Protein AF-A0A414Z813-F1 (afdb_monomer_lite)

Secondary structure (DSSP, 8-state):
-HHHHHHHHHHHHHHHHHHHHHHHHHHHHHHH-GGGHHHHHHHHHHHHHHHHHHHHHHHHHHHHHHHHHB-TTS-B-HHHHHHHHHHHHHHS--EEE--SS-EEEEETTEEEEEPP-SHHHHHHHTT--EEEEEHHHHHHHHHHHT-

pLDDT: mean 75.74, std 7.29, range [51.78, 87.0]

Radius of gyration: 17.07 Å; chains: 1; bounding box: 42×32×47 Å

Sequence (147 aa):
MEAKEKLLDLKNKTIDSLEVWIDGRIDDFVAQNPNLKIASVYMKRGAKNYLTRERGKIENVIDNAALFICDEQGNIDADMLFKDMMTMFREMDETPFGKGLVQGTVGKGIIRLKLPDNPIFNLMFGNTGAIKITEADFLELKELFNT

Foldseek 3Di:
DPLVVVLVVLLVLLLVLQLVLQLVVLVVLCVVPVLQPVVSVVSSVVSNVVSVVCSVVSSVVSVVVQVVAQDPVNDGPVVVVLVVVQVCQLQADWDWDDDPQWIWTGHNQKIKIAGHPDPVSCSNPNVPGIDIDGVVSSVVSVVSSVD

Structure (mmCIF, N/CA/C/O backbone):
data_AF-A0A414Z813-F1
#
_entry.id   AF-A0A414Z813-F1
#
loop_
_atom_site.group_PDB
_atom_site.id
_atom_site.type_symbol
_atom_site.label_atom_id
_atom_site.label_alt_id
_atom_site.label_comp_id
_atom_site.label_asym_id
_atom_site.label_entity_id
_atom_site.label_seq_id
_atom_site.pdbx_PDB_ins_code
_atom_site.Cartn_x
_atom_site.Cartn_y
_atom_site.Cartn_z
_atom_site.occupancy
_atom_site.B_iso_or_equiv
_atom_site.auth_seq_id
_atom_site.auth_comp_id
_atom_site.auth_asym_id
_atom_site.auth_atom_id
_atom_site.pdbx_PDB_model_num
ATOM 1 N N . MET A 1 1 ? 25.008 6.585 -17.180 1.00 51.78 1 MET A N 1
ATOM 2 C CA . MET A 1 1 ? 24.751 6.588 -15.721 1.00 51.78 1 MET A CA 1
ATOM 3 C C . MET A 1 1 ? 23.277 6.839 -15.377 1.00 51.78 1 MET A C 1
ATOM 5 O O . MET A 1 1 ? 22.917 6.610 -14.237 1.00 51.78 1 MET A O 1
ATOM 9 N N . GLU A 1 2 ? 22.401 7.177 -16.333 1.00 67.00 2 GLU A N 1
ATOM 10 C CA . GLU A 1 2 ? 21.032 7.653 -16.045 1.00 67.00 2 GLU A CA 1
ATOM 11 C C . GLU A 1 2 ? 19.996 6.579 -15.662 1.00 67.00 2 GLU A C 1
ATOM 13 O O . GLU A 1 2 ? 19.177 6.820 -14.783 1.00 67.00 2 GLU A O 1
ATOM 18 N N . ALA A 1 3 ? 20.010 5.385 -16.266 1.00 67.50 3 ALA A N 1
ATOM 19 C CA . ALA A 1 3 ? 18.935 4.400 -16.058 1.00 67.50 3 ALA A CA 1
ATOM 20 C C . ALA A 1 3 ? 18.864 3.859 -14.615 1.00 67.50 3 ALA A C 1
ATOM 22 O O . ALA A 1 3 ? 17.787 3.667 -14.058 1.00 67.50 3 ALA A O 1
ATOM 23 N N . LYS A 1 4 ? 20.026 3.649 -13.980 1.00 74.69 4 LYS A N 1
ATOM 24 C CA . LYS A 1 4 ? 20.108 3.144 -12.601 1.00 74.69 4 LYS A CA 1
ATOM 25 C C . LYS A 1 4 ? 19.600 4.168 -11.582 1.00 74.69 4 LYS A C 1
ATOM 27 O O . LYS A 1 4 ? 18.975 3.780 -10.600 1.00 74.69 4 LYS A O 1
ATOM 32 N N . GLU A 1 5 ? 19.860 5.453 -11.814 1.00 80.81 5 GLU A N 1
ATOM 33 C CA . GLU A 1 5 ? 19.359 6.541 -10.965 1.00 80.81 5 GLU A CA 1
ATOM 34 C C . GLU A 1 5 ? 17.853 6.744 -11.150 1.00 80.81 5 GLU A C 1
ATOM 36 O O . GLU A 1 5 ? 17.136 6.821 -10.157 1.00 80.81 5 GLU A O 1
ATOM 41 N N . LYS A 1 6 ? 17.352 6.716 -12.394 1.00 76.69 6 LYS A N 1
ATOM 42 C CA . LYS A 1 6 ? 15.907 6.768 -12.688 1.00 76.69 6 LYS A CA 1
ATOM 43 C C . LYS A 1 6 ? 15.138 5.616 -12.031 1.00 76.69 6 LYS A C 1
ATOM 45 O O . LYS A 1 6 ? 14.077 5.826 -11.453 1.00 76.69 6 LYS A O 1
ATOM 50 N N . LEU A 1 7 ? 15.692 4.404 -12.069 1.00 79.38 7 LEU A N 1
ATOM 51 C CA . LEU A 1 7 ? 15.090 3.236 -11.425 1.00 79.38 7 LEU A CA 1
ATOM 52 C C . LEU A 1 7 ? 15.101 3.346 -9.892 1.00 79.38 7 LEU A C 1
ATOM 54 O O . LEU A 1 7 ? 14.150 2.931 -9.234 1.00 79.38 7 LEU A O 1
ATOM 58 N N . LEU A 1 8 ? 16.159 3.923 -9.316 1.00 85.00 8 LEU A N 1
ATOM 59 C CA . LEU A 1 8 ? 16.222 4.203 -7.882 1.00 85.00 8 LEU A CA 1
ATOM 60 C C . LEU A 1 8 ? 15.180 5.254 -7.465 1.00 85.00 8 LEU A C 1
ATOM 62 O O . LEU A 1 8 ? 14.529 5.076 -6.437 1.00 85.00 8 LEU A O 1
ATOM 66 N N . ASP A 1 9 ? 14.991 6.304 -8.268 1.00 83.75 9 ASP A N 1
ATOM 67 C CA . ASP A 1 9 ? 13.957 7.322 -8.042 1.00 83.75 9 ASP A CA 1
ATOM 68 C C . ASP A 1 9 ? 12.551 6.707 -8.083 1.00 83.75 9 ASP A C 1
ATOM 70 O O . ASP A 1 9 ? 11.763 6.908 -7.161 1.00 83.75 9 ASP A O 1
ATOM 74 N N . LEU A 1 10 ? 12.272 5.857 -9.080 1.00 79.94 10 LEU A N 1
ATOM 75 C CA . LEU A 1 10 ? 11.004 5.130 -9.181 1.00 79.94 10 LEU A CA 1
ATOM 76 C C . LEU A 1 10 ? 10.742 4.262 -7.944 1.00 79.94 10 LEU A C 1
ATOM 78 O O . LEU A 1 10 ? 9.638 4.278 -7.399 1.00 79.94 10 LEU A O 1
ATOM 82 N N . LYS A 1 11 ? 11.749 3.520 -7.469 1.00 84.38 11 LYS A N 1
ATOM 83 C CA . LYS A 1 11 ? 11.631 2.694 -6.256 1.00 84.38 11 LYS A CA 1
ATOM 84 C C . LYS A 1 11 ? 11.283 3.526 -5.028 1.00 84.38 11 LYS A C 1
ATOM 86 O O . LYS A 1 11 ? 10.367 3.159 -4.295 1.00 84.38 11 LYS A O 1
ATOM 91 N N . ASN A 1 12 ? 11.991 4.635 -4.819 1.00 86.50 12 ASN A N 1
ATOM 92 C CA . ASN A 1 12 ? 11.743 5.523 -3.685 1.00 86.50 12 ASN A CA 1
ATOM 93 C C . ASN A 1 12 ? 10.337 6.128 -3.765 1.00 86.50 12 ASN A C 1
ATOM 95 O O . ASN A 1 12 ? 9.558 5.944 -2.834 1.00 86.50 12 ASN A O 1
ATOM 99 N N . LYS A 1 13 ? 9.965 6.708 -4.914 1.00 83.56 13 LYS A N 1
ATOM 100 C CA . LYS A 1 13 ? 8.615 7.243 -5.154 1.00 83.56 13 LYS A CA 1
ATOM 101 C C . LYS A 1 13 ? 7.520 6.210 -4.927 1.00 83.56 13 LYS A C 1
ATOM 103 O O . LYS A 1 13 ? 6.492 6.542 -4.346 1.00 83.56 13 LYS A O 1
ATOM 108 N N . THR A 1 14 ? 7.744 4.958 -5.333 1.00 80.50 14 THR A N 1
ATOM 109 C CA . THR A 1 14 ? 6.774 3.873 -5.121 1.00 80.50 14 THR A CA 1
ATOM 110 C C . THR A 1 14 ? 6.514 3.634 -3.643 1.00 80.50 14 THR A C 1
ATOM 112 O O . THR A 1 14 ? 5.365 3.534 -3.218 1.00 80.50 14 THR A O 1
ATOM 115 N N . ILE A 1 15 ? 7.580 3.534 -2.855 1.00 83.31 15 ILE A N 1
ATOM 116 C CA . ILE A 1 15 ? 7.481 3.252 -1.423 1.00 83.31 15 ILE A CA 1
ATOM 117 C C . ILE A 1 15 ? 6.866 4.445 -0.691 1.00 83.31 15 ILE A C 1
ATOM 119 O O . ILE A 1 15 ? 5.957 4.251 0.113 1.00 83.31 15 ILE A O 1
ATOM 123 N N . ASP A 1 16 ? 7.306 5.660 -1.009 1.00 86.00 16 ASP A N 1
ATOM 124 C CA . ASP A 1 16 ? 6.810 6.879 -0.370 1.00 86.00 16 ASP A CA 1
ATOM 125 C C . ASP A 1 16 ? 5.320 7.100 -0.687 1.00 86.00 16 ASP A C 1
ATOM 127 O O . ASP A 1 16 ? 4.524 7.366 0.216 1.00 86.00 16 ASP A O 1
ATOM 131 N N . SER A 1 17 ? 4.908 6.882 -1.942 1.00 81.75 17 SER A N 1
ATOM 132 C CA . SER A 1 17 ? 3.498 6.970 -2.357 1.00 81.75 17 SER A CA 1
ATOM 133 C C . SER A 1 17 ? 2.632 5.913 -1.669 1.00 81.75 17 SER A C 1
ATOM 135 O O . SER A 1 17 ? 1.522 6.214 -1.231 1.00 81.75 17 SER A O 1
ATOM 137 N N . LEU A 1 18 ? 3.138 4.680 -1.517 1.00 80.88 18 LEU A N 1
ATOM 138 C CA . LEU A 1 18 ? 2.449 3.623 -0.770 1.00 80.88 18 LEU A CA 1
ATOM 139 C C . LEU A 1 18 ? 2.283 3.981 0.710 1.00 80.88 18 LEU A C 1
ATOM 141 O O . LEU A 1 18 ? 1.226 3.712 1.276 1.00 80.88 18 LEU A O 1
ATOM 145 N N . GLU A 1 19 ? 3.298 4.577 1.341 1.00 85.12 19 GLU A N 1
ATOM 146 C CA . GLU A 1 19 ? 3.216 5.009 2.741 1.00 85.12 19 GLU A CA 1
ATOM 147 C C . GLU A 1 19 ? 2.125 6.073 2.923 1.00 85.12 19 GLU A C 1
ATOM 149 O O . GLU A 1 19 ? 1.241 5.898 3.763 1.00 85.12 19 GLU A O 1
ATOM 154 N N . VAL A 1 20 ? 2.139 7.122 2.093 1.00 87.00 20 VAL A N 1
ATOM 155 C CA . VAL A 1 20 ? 1.142 8.207 2.132 1.00 87.00 20 VAL A CA 1
ATOM 156 C C . VAL A 1 20 ? -0.269 7.673 1.896 1.00 87.00 20 VAL A C 1
ATOM 158 O O . VAL A 1 20 ? -1.194 8.010 2.637 1.00 87.00 20 VAL A O 1
ATOM 161 N N . TRP A 1 21 ? -0.436 6.804 0.899 1.00 83.12 21 TRP A N 1
ATOM 162 C CA . TRP A 1 21 ? -1.733 6.225 0.566 1.00 83.12 21 TRP A CA 1
ATOM 163 C C . TRP A 1 21 ? -2.294 5.339 1.684 1.00 83.12 21 TRP A C 1
ATOM 165 O O . TRP A 1 21 ? -3.468 5.462 2.037 1.00 83.12 21 TRP A O 1
ATOM 175 N N . ILE A 1 22 ? -1.470 4.473 2.290 1.00 82.44 22 ILE A N 1
ATOM 176 C CA . ILE A 1 22 ? -1.921 3.629 3.407 1.00 82.44 22 ILE A CA 1
ATOM 177 C C . ILE A 1 22 ? -2.325 4.493 4.607 1.00 82.44 22 ILE A C 1
ATOM 179 O O . ILE A 1 22 ? -3.353 4.223 5.235 1.00 82.44 22 ILE A O 1
ATOM 183 N N . ASP A 1 23 ? -1.552 5.533 4.916 1.00 86.12 23 ASP A N 1
ATOM 184 C CA . ASP A 1 23 ? -1.866 6.452 6.009 1.00 86.12 23 ASP A CA 1
ATOM 185 C C . ASP A 1 23 ? -3.199 7.177 5.781 1.00 86.12 23 ASP A C 1
ATOM 187 O O . ASP A 1 23 ? -4.025 7.205 6.700 1.00 86.12 23 ASP A O 1
ATOM 191 N N . GLY A 1 24 ? -3.438 7.681 4.565 1.00 85.00 24 GLY A N 1
ATOM 192 C CA . GLY A 1 24 ? -4.711 8.293 4.175 1.00 85.00 24 GLY A CA 1
ATOM 193 C C . GLY A 1 24 ? -5.879 7.314 4.285 1.00 85.00 24 GLY A C 1
ATOM 194 O O . GLY A 1 24 ? -6.902 7.624 4.895 1.00 85.00 24 GLY A O 1
ATOM 195 N N . ARG A 1 25 ? -5.697 6.071 3.823 1.00 82.94 25 ARG A N 1
ATOM 196 C CA . ARG A 1 25 ? -6.750 5.052 3.900 1.00 82.94 25 ARG A CA 1
ATOM 197 C C . ARG A 1 25 ? -7.104 4.667 5.335 1.00 82.94 25 ARG A C 1
ATOM 199 O O . ARG A 1 25 ? -8.266 4.382 5.634 1.00 82.94 25 ARG A O 1
ATOM 206 N N . ILE A 1 26 ? -6.118 4.645 6.231 1.00 84.25 26 ILE A N 1
ATOM 207 C CA . ILE A 1 26 ? -6.355 4.438 7.663 1.00 84.25 26 ILE A CA 1
ATOM 208 C C . ILE A 1 26 ? -7.110 5.633 8.255 1.00 84.25 26 ILE A C 1
ATOM 210 O O . ILE A 1 26 ? -8.016 5.423 9.063 1.00 84.25 26 ILE A O 1
ATOM 214 N N . ASP A 1 27 ? -6.783 6.864 7.859 1.00 86.12 27 ASP A N 1
ATOM 215 C CA . ASP A 1 27 ? -7.491 8.056 8.337 1.00 86.12 27 ASP A CA 1
ATOM 216 C C . ASP A 1 27 ? -8.961 8.067 7.903 1.00 86.12 27 ASP A C 1
ATOM 218 O O . ASP A 1 27 ? -9.833 8.281 8.749 1.00 86.12 27 ASP A O 1
ATOM 222 N N . ASP A 1 28 ? -9.259 7.725 6.648 1.00 84.44 28 ASP A N 1
ATOM 223 C CA . ASP A 1 28 ? -10.638 7.594 6.153 1.00 84.44 28 ASP A CA 1
ATOM 224 C C . ASP A 1 28 ? -11.422 6.528 6.922 1.00 84.44 28 ASP A C 1
ATOM 226 O O . ASP A 1 28 ? -12.579 6.722 7.312 1.00 84.44 28 ASP A O 1
ATOM 230 N N . PHE A 1 29 ? -10.774 5.395 7.195 1.00 79.56 29 PHE A N 1
ATOM 231 C CA . PHE A 1 29 ? -11.373 4.307 7.958 1.00 79.56 29 PHE A CA 1
ATOM 232 C C . PHE A 1 29 ? -11.711 4.727 9.397 1.00 79.56 29 PHE A C 1
ATOM 234 O O . PHE A 1 29 ? -12.757 4.346 9.930 1.00 79.56 29 PHE A O 1
ATOM 241 N N . VAL A 1 30 ? -10.861 5.547 10.019 1.00 82.81 30 VAL A N 1
ATOM 242 C CA . VAL A 1 30 ? -11.063 6.092 11.373 1.00 82.81 30 VAL A CA 1
ATOM 243 C C . VAL A 1 30 ? -12.104 7.200 11.390 1.00 82.81 30 VAL A C 1
ATOM 245 O O . VAL A 1 30 ? -12.873 7.286 12.347 1.00 82.81 30 VAL A O 1
ATOM 248 N N . ALA A 1 31 ? -12.170 8.030 10.350 1.00 81.75 31 ALA A N 1
ATOM 249 C CA . ALA A 1 31 ? -13.198 9.058 10.223 1.00 81.75 31 ALA A CA 1
ATOM 250 C C . ALA A 1 31 ? -14.607 8.439 10.241 1.00 81.75 31 ALA A C 1
ATOM 252 O O . ALA A 1 31 ? -15.520 8.988 10.857 1.00 81.75 31 ALA A O 1
ATOM 253 N N . GLN A 1 32 ? -14.760 7.256 9.640 1.00 78.12 32 GLN A N 1
ATOM 254 C CA . GLN A 1 32 ? -16.006 6.486 9.650 1.00 78.12 32 GLN A CA 1
ATOM 255 C C . GLN A 1 32 ? -16.224 5.688 10.948 1.00 78.12 32 GLN A C 1
ATOM 257 O O . GLN A 1 32 ? -17.353 5.308 11.250 1.00 78.12 32 GLN A O 1
ATOM 262 N N . ASN A 1 33 ? -15.168 5.451 11.735 1.00 74.31 33 ASN A N 1
ATOM 263 C CA . ASN A 1 33 ? -15.200 4.642 12.956 1.00 74.31 33 ASN A CA 1
ATOM 264 C C . ASN A 1 33 ? -14.379 5.315 14.082 1.00 74.31 33 ASN A C 1
ATOM 266 O O . ASN A 1 33 ? -13.236 4.927 14.346 1.00 74.31 33 ASN A O 1
ATOM 270 N N . PRO A 1 34 ? -14.933 6.328 14.781 1.00 77.31 34 PRO A N 1
ATOM 271 C CA . PRO A 1 34 ? -14.180 7.143 15.745 1.00 77.31 34 PRO A CA 1
ATOM 272 C C . PRO A 1 34 ? -13.590 6.365 16.932 1.00 77.31 34 PRO A C 1
ATOM 274 O O . PRO A 1 34 ? -12.594 6.781 17.529 1.00 77.31 34 PRO A O 1
ATOM 277 N N . ASN A 1 35 ? -14.176 5.213 17.264 1.00 75.88 35 ASN A N 1
ATOM 278 C CA . ASN A 1 35 ? -13.664 4.262 18.253 1.00 75.88 35 ASN A CA 1
ATOM 279 C C . ASN A 1 35 ? -12.282 3.689 17.883 1.00 75.88 35 ASN A C 1
ATOM 281 O O . ASN A 1 35 ? -11.575 3.201 18.761 1.00 75.88 35 ASN A O 1
ATOM 285 N N . LEU A 1 36 ? -11.860 3.798 16.619 1.00 74.69 36 LEU A N 1
ATOM 286 C CA . LEU A 1 36 ? -10.586 3.274 16.119 1.00 74.69 36 LEU A CA 1
ATOM 287 C C . LEU A 1 36 ? -9.422 4.252 16.232 1.00 74.69 36 LEU A C 1
ATOM 289 O O . LEU A 1 36 ? -8.303 3.908 15.865 1.00 74.69 36 LEU A O 1
ATOM 293 N N . LYS A 1 37 ? -9.642 5.456 16.767 1.00 79.50 37 LYS A N 1
ATOM 294 C CA . LYS A 1 37 ? -8.620 6.511 16.823 1.00 79.50 37 LYS A CA 1
ATOM 295 C C . LYS A 1 37 ? -7.342 6.107 17.568 1.00 79.50 37 LYS A C 1
ATOM 297 O O . LYS A 1 37 ? -6.260 6.565 17.226 1.00 79.50 37 LYS A O 1
ATOM 302 N N . ILE A 1 38 ? -7.451 5.262 18.594 1.00 80.00 38 ILE A N 1
ATOM 303 C CA . ILE A 1 38 ? -6.275 4.744 19.313 1.00 80.00 38 ILE A CA 1
ATOM 304 C C . ILE A 1 38 ? -5.604 3.638 18.494 1.00 80.00 38 ILE A C 1
ATOM 306 O O . ILE A 1 38 ? -4.382 3.614 18.350 1.00 80.00 38 ILE A O 1
ATOM 310 N N . ALA A 1 39 ? -6.404 2.736 17.927 1.00 77.25 39 ALA A N 1
ATOM 311 C CA . ALA A 1 39 ? -5.918 1.617 17.136 1.00 77.25 39 ALA A CA 1
ATOM 312 C C . ALA A 1 39 ? -5.236 2.065 15.835 1.00 77.25 39 ALA A C 1
ATOM 314 O O . ALA A 1 39 ? -4.266 1.439 15.411 1.00 77.25 39 ALA A O 1
ATOM 315 N N . SER A 1 40 ? -5.667 3.179 15.244 1.00 82.19 40 SER A N 1
ATOM 316 C CA . SER A 1 40 ? -5.110 3.722 14.005 1.00 82.19 40 SER A CA 1
ATOM 317 C C . SER A 1 40 ? -3.640 4.094 14.117 1.00 82.19 40 SER A C 1
ATOM 319 O O . SER A 1 40 ? -2.872 3.820 13.201 1.00 82.19 40 SER A O 1
ATOM 321 N N . VAL A 1 41 ? -3.202 4.608 15.270 1.00 85.69 41 VAL A N 1
ATOM 322 C CA . VAL A 1 41 ? -1.782 4.884 15.533 1.00 85.69 41 VAL A CA 1
ATOM 323 C C . VAL A 1 41 ? -0.954 3.603 15.409 1.00 85.69 41 VAL A C 1
ATOM 325 O O . VAL A 1 41 ? 0.136 3.611 14.834 1.00 85.69 41 VAL A O 1
ATOM 328 N N . TYR A 1 42 ? -1.473 2.483 15.918 1.00 80.56 42 TYR A N 1
ATOM 329 C CA . TYR A 1 42 ? -0.817 1.181 15.803 1.00 80.56 42 TYR A CA 1
ATOM 330 C C . TYR A 1 42 ? -0.937 0.589 14.398 1.00 80.56 42 TYR A C 1
ATOM 332 O O . TYR A 1 42 ? 0.020 -0.035 13.945 1.00 80.56 42 TYR A O 1
ATOM 340 N N . MET A 1 43 ? -2.048 0.814 13.689 1.00 80.88 43 MET A N 1
ATOM 341 C CA . MET A 1 43 ? -2.191 0.412 12.285 1.00 80.88 43 MET A CA 1
ATOM 342 C C . MET A 1 43 ? -1.169 1.115 11.397 1.00 80.88 43 MET A C 1
ATOM 344 O O . MET A 1 43 ? -0.457 0.433 10.668 1.00 80.88 43 MET A O 1
ATOM 348 N N . LYS A 1 44 ? -1.041 2.444 11.504 1.00 86.12 44 LYS A N 1
ATOM 349 C CA . LYS A 1 44 ? -0.079 3.238 10.724 1.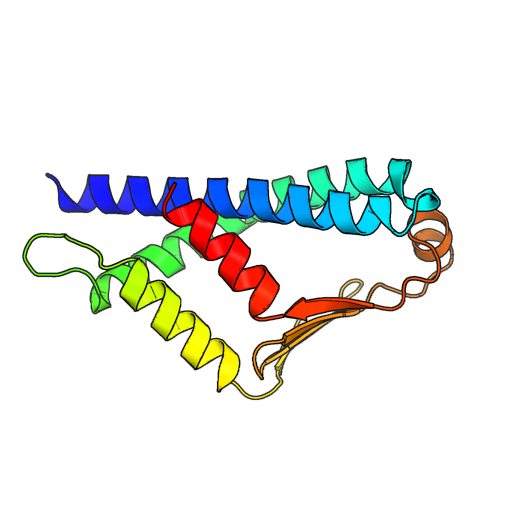00 86.12 44 LYS A CA 1
ATOM 350 C C . LYS A 1 44 ? 1.352 2.784 10.990 1.00 86.12 44 LYS A C 1
ATOM 352 O O . LYS A 1 44 ? 2.110 2.489 10.071 1.00 86.12 44 LYS A O 1
ATOM 357 N N . ARG A 1 45 ? 1.702 2.589 12.268 1.00 84.62 45 ARG A N 1
ATOM 358 C CA . ARG A 1 45 ? 3.001 2.005 12.654 1.00 84.62 45 ARG A CA 1
ATOM 359 C C . ARG A 1 45 ? 3.201 0.605 12.077 1.00 84.62 45 ARG A C 1
ATOM 361 O O . ARG A 1 45 ? 4.281 0.300 11.582 1.00 84.62 45 ARG A O 1
ATOM 368 N N . GLY A 1 46 ? 2.184 -0.250 12.151 1.00 79.25 46 GLY A N 1
ATOM 369 C CA . GLY A 1 46 ? 2.220 -1.605 11.607 1.00 79.25 46 GLY A CA 1
ATOM 370 C C . GLY A 1 46 ? 2.430 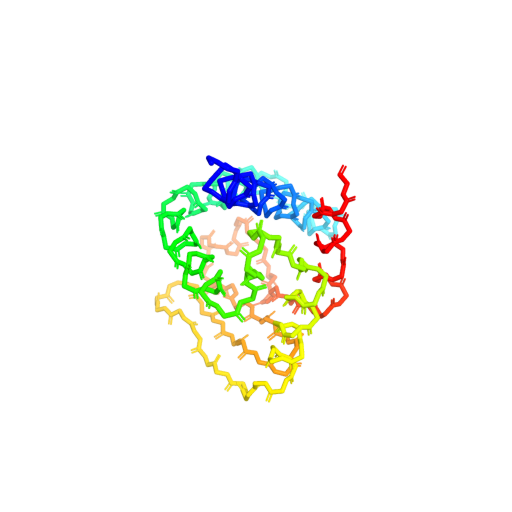-1.613 10.095 1.00 79.25 46 GLY A C 1
ATOM 371 O O . GLY A 1 46 ? 3.301 -2.333 9.613 1.00 79.25 46 GLY A O 1
ATOM 372 N N . ALA A 1 47 ? 1.692 -0.773 9.371 1.00 81.88 47 ALA A N 1
ATOM 373 C CA . ALA A 1 47 ? 1.808 -0.590 7.932 1.00 81.88 47 ALA A CA 1
ATOM 374 C C . ALA A 1 47 ? 3.204 -0.109 7.535 1.00 81.88 47 ALA A C 1
ATOM 376 O O . ALA A 1 47 ? 3.861 -0.765 6.729 1.00 81.88 47 ALA A O 1
ATOM 377 N N . LYS A 1 48 ? 3.707 0.956 8.170 1.00 85.12 48 LYS A N 1
ATOM 378 C CA . LYS A 1 48 ? 5.054 1.484 7.916 1.00 85.12 48 LYS A CA 1
ATOM 379 C C . LYS A 1 48 ? 6.150 0.451 8.183 1.00 85.12 48 LYS A C 1
ATOM 381 O O . LYS A 1 48 ? 7.059 0.270 7.371 1.00 85.12 48 LYS A O 1
ATOM 386 N N . ASN A 1 49 ? 6.052 -0.275 9.297 1.00 84.31 49 ASN A N 1
ATOM 387 C CA . ASN A 1 49 ? 7.001 -1.337 9.635 1.00 84.31 49 ASN A CA 1
ATOM 388 C C . ASN A 1 49 ? 6.942 -2.494 8.632 1.00 84.31 49 ASN A C 1
ATOM 390 O O . ASN A 1 49 ? 7.981 -3.033 8.251 1.00 84.31 49 ASN A O 1
ATOM 394 N N . TYR A 1 50 ? 5.743 -2.880 8.198 1.00 78.50 50 TYR A N 1
ATOM 395 C CA . TYR A 1 50 ? 5.561 -3.929 7.201 1.00 78.50 50 TYR A CA 1
ATOM 396 C C . TYR A 1 50 ? 6.126 -3.512 5.841 1.00 78.50 50 TYR A C 1
ATOM 398 O O . TYR A 1 50 ? 6.887 -4.273 5.248 1.00 78.50 50 TYR A O 1
ATOM 406 N N . LEU A 1 51 ? 5.841 -2.287 5.394 1.00 80.06 51 LEU A N 1
ATOM 407 C CA . LEU A 1 51 ? 6.381 -1.722 4.158 1.00 80.06 51 LEU A CA 1
ATOM 408 C C . LEU A 1 51 ? 7.913 -1.678 4.196 1.00 80.06 51 LEU A C 1
ATOM 410 O O . LEU A 1 51 ? 8.566 -2.136 3.264 1.00 80.06 51 LEU A O 1
ATOM 414 N N . THR A 1 52 ? 8.494 -1.244 5.318 1.00 86.12 52 THR A N 1
ATOM 415 C CA . THR A 1 52 ? 9.952 -1.259 5.531 1.00 86.12 52 THR A CA 1
ATOM 416 C C . THR A 1 52 ? 10.521 -2.679 5.474 1.00 86.12 52 THR A C 1
ATOM 418 O O . THR A 1 52 ? 11.564 -2.904 4.864 1.00 86.12 52 THR A O 1
ATOM 421 N N . ARG A 1 53 ? 9.835 -3.658 6.078 1.00 81.38 53 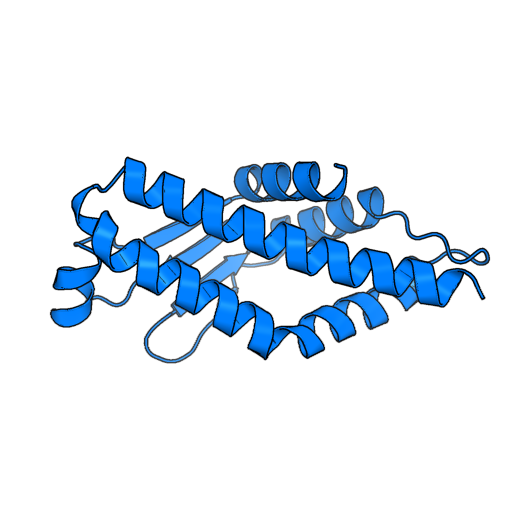ARG A N 1
ATOM 422 C CA . ARG A 1 53 ? 10.260 -5.066 6.073 1.00 81.38 53 ARG A CA 1
ATOM 423 C C . ARG A 1 53 ? 10.220 -5.680 4.675 1.00 81.38 53 ARG A C 1
ATOM 425 O O . ARG A 1 53 ? 11.104 -6.455 4.324 1.00 81.38 53 ARG A O 1
ATOM 432 N N . GLU A 1 54 ? 9.190 -5.369 3.895 1.00 81.25 54 GLU A N 1
ATOM 433 C CA . GLU A 1 54 ? 8.989 -5.920 2.551 1.00 81.25 54 GLU A CA 1
ATOM 434 C C . GLU A 1 54 ? 9.625 -5.055 1.447 1.00 81.25 54 GLU A C 1
ATOM 436 O O . GLU A 1 54 ? 9.614 -5.462 0.285 1.00 81.25 54 GLU A O 1
ATOM 441 N N . ARG A 1 55 ? 10.246 -3.918 1.798 1.00 81.06 55 ARG A N 1
ATOM 442 C CA . ARG A 1 55 ? 10.903 -2.973 0.879 1.00 81.06 55 ARG A CA 1
ATOM 443 C C . ARG A 1 55 ? 11.772 -3.669 -0.162 1.00 81.06 55 ARG A C 1
ATOM 445 O O . ARG A 1 55 ? 11.555 -3.479 -1.350 1.00 81.06 55 ARG A O 1
ATOM 452 N N . GLY A 1 56 ? 12.687 -4.539 0.266 1.00 77.50 56 GLY A N 1
ATOM 453 C CA . GLY A 1 56 ? 13.579 -5.246 -0.660 1.00 77.50 56 GLY A CA 1
ATOM 454 C C . GLY A 1 56 ? 12.846 -6.155 -1.656 1.00 77.50 56 GLY A C 1
ATOM 455 O O . GLY A 1 56 ? 13.295 -6.320 -2.786 1.00 77.50 56 GLY A O 1
ATOM 456 N N . LYS A 1 57 ? 11.688 -6.724 -1.288 1.00 74.94 57 LYS A N 1
ATOM 457 C CA . LYS A 1 57 ? 10.864 -7.493 -2.236 1.00 74.94 57 LYS A CA 1
ATOM 458 C C . LYS A 1 57 ? 10.158 -6.582 -3.232 1.00 74.94 57 LYS A C 1
ATOM 460 O O . LYS A 1 57 ? 10.111 -6.929 -4.405 1.00 74.94 57 LYS A O 1
ATOM 465 N N . ILE A 1 58 ? 9.631 -5.447 -2.776 1.00 75.62 58 ILE A N 1
ATOM 466 C CA . ILE A 1 58 ? 8.995 -4.446 -3.644 1.00 75.62 58 ILE A CA 1
ATOM 467 C C . ILE A 1 58 ? 10.023 -3.913 -4.648 1.00 75.62 58 ILE A C 1
ATOM 469 O O . ILE A 1 58 ? 9.769 -3.922 -5.847 1.00 75.62 58 ILE A O 1
ATOM 473 N N . GLU A 1 59 ? 11.218 -3.549 -4.179 1.00 80.69 59 GLU A N 1
ATOM 474 C CA . GLU A 1 59 ? 12.323 -3.106 -5.035 1.00 80.69 59 GLU A CA 1
ATOM 475 C C . GLU A 1 59 ? 12.714 -4.170 -6.069 1.00 80.69 59 GLU A C 1
ATOM 477 O O . GLU A 1 59 ? 12.872 -3.831 -7.238 1.00 80.69 59 GLU A O 1
ATOM 482 N N . ASN A 1 60 ? 12.792 -5.449 -5.678 1.00 77.00 60 ASN A N 1
ATOM 483 C CA . ASN A 1 60 ? 13.061 -6.550 -6.610 1.00 77.00 60 ASN A CA 1
ATOM 484 C C . ASN A 1 60 ? 11.946 -6.744 -7.649 1.00 77.00 60 ASN A C 1
ATOM 486 O O . ASN A 1 60 ? 12.228 -7.088 -8.795 1.00 77.00 60 ASN A O 1
ATOM 490 N N . VAL A 1 61 ? 10.677 -6.564 -7.271 1.00 72.62 61 VAL A N 1
ATOM 491 C CA . VAL A 1 61 ? 9.557 -6.616 -8.226 1.00 72.62 61 VAL A CA 1
ATOM 492 C C . VAL A 1 61 ? 9.691 -5.490 -9.248 1.00 72.62 61 VAL A C 1
ATOM 494 O O . VAL A 1 61 ? 9.550 -5.750 -10.439 1.00 72.62 61 VAL A O 1
ATOM 497 N N . ILE A 1 62 ? 10.028 -4.277 -8.801 1.00 77.25 62 ILE A N 1
ATOM 498 C CA . ILE A 1 62 ? 10.268 -3.128 -9.684 1.00 77.25 62 ILE A CA 1
ATOM 499 C C . ILE A 1 62 ? 11.477 -3.383 -10.593 1.00 77.25 62 ILE A C 1
ATOM 501 O O . ILE A 1 62 ? 11.387 -3.117 -11.785 1.00 77.25 62 ILE A O 1
ATOM 505 N N . ASP A 1 63 ? 12.572 -3.947 -10.074 1.00 79.25 63 ASP A N 1
ATOM 506 C CA . ASP A 1 63 ? 13.741 -4.325 -10.885 1.00 79.25 63 ASP A CA 1
ATOM 507 C C . ASP A 1 63 ? 13.379 -5.331 -11.978 1.00 79.25 63 ASP A C 1
ATOM 509 O O . ASP A 1 63 ? 13.764 -5.160 -13.131 1.00 79.25 63 ASP A O 1
ATOM 513 N N . ASN A 1 64 ? 12.613 -6.367 -11.633 1.00 75.06 64 ASN A N 1
ATOM 514 C CA . ASN A 1 64 ? 12.185 -7.372 -12.599 1.00 75.06 64 ASN A CA 1
ATOM 515 C C . ASN A 1 64 ? 11.224 -6.784 -13.634 1.00 75.06 64 ASN A C 1
ATOM 517 O O . ASN A 1 64 ? 11.348 -7.099 -14.812 1.00 75.06 64 ASN A O 1
ATOM 521 N N . ALA A 1 65 ? 10.293 -5.922 -13.216 1.00 72.44 65 ALA A N 1
ATOM 522 C CA . ALA A 1 65 ? 9.389 -5.227 -14.126 1.00 72.44 65 ALA A CA 1
ATOM 523 C C . ALA A 1 65 ? 10.159 -4.297 -15.074 1.00 72.44 65 ALA A C 1
ATOM 525 O O . ALA A 1 65 ? 9.880 -4.292 -16.271 1.00 72.44 65 ALA A O 1
ATOM 526 N N . ALA A 1 66 ? 11.174 -3.585 -14.566 1.00 74.88 66 ALA A N 1
ATOM 527 C CA . ALA A 1 66 ? 12.039 -2.697 -15.340 1.00 74.88 66 ALA A CA 1
ATOM 528 C C . ALA A 1 66 ? 12.675 -3.401 -16.550 1.00 74.88 66 ALA A C 1
ATOM 530 O O . ALA A 1 66 ? 12.826 -2.782 -17.597 1.00 74.88 66 ALA A O 1
ATOM 531 N N . LEU A 1 67 ? 12.974 -4.702 -16.458 1.00 73.50 67 LEU A N 1
ATOM 532 C CA . LEU A 1 67 ? 13.523 -5.478 -17.579 1.00 73.50 67 LEU A CA 1
ATOM 533 C C . LEU A 1 67 ? 12.591 -5.558 -18.798 1.00 73.50 67 LEU A C 1
ATOM 535 O O . LEU A 1 67 ? 13.071 -5.802 -19.901 1.00 73.50 67 LEU A O 1
ATOM 539 N N . PHE A 1 68 ? 11.282 -5.384 -18.609 1.00 72.88 68 PHE A N 1
ATOM 540 C CA . PHE A 1 68 ? 10.278 -5.529 -19.669 1.00 72.88 68 PHE A CA 1
ATOM 541 C C . PHE A 1 68 ? 9.750 -4.197 -20.206 1.00 72.88 68 PHE A C 1
ATOM 543 O O . PHE A 1 68 ? 9.182 -4.160 -21.292 1.00 72.88 68 PHE A O 1
ATOM 550 N N . ILE A 1 69 ? 9.918 -3.118 -19.447 1.00 71.19 69 ILE A N 1
ATOM 551 C CA . ILE A 1 69 ? 9.268 -1.816 -19.687 1.00 71.19 69 ILE A CA 1
ATOM 552 C C . ILE A 1 69 ? 10.248 -0.682 -19.969 1.00 71.19 69 ILE A C 1
ATOM 554 O O . ILE A 1 69 ? 9.835 0.401 -20.374 1.00 71.19 69 ILE A O 1
ATOM 558 N N . CYS A 1 70 ? 11.520 -0.884 -19.629 1.00 73.25 70 CYS A N 1
ATOM 559 C CA . CYS A 1 70 ? 12.538 0.138 -19.754 1.00 73.25 70 CYS A CA 1
ATOM 560 C C . CYS A 1 70 ? 12.995 0.159 -21.212 1.00 73.25 70 CYS A C 1
ATOM 562 O O . CYS A 1 70 ? 13.414 -0.875 -21.739 1.00 73.25 70 CYS A O 1
ATOM 564 N N . ASP A 1 71 ? 12.875 1.310 -21.870 1.00 74.31 71 ASP A N 1
ATOM 565 C CA . ASP A 1 71 ? 13.331 1.464 -23.251 1.00 74.31 71 ASP A CA 1
ATOM 566 C C . ASP A 1 71 ? 14.871 1.454 -23.350 1.00 74.31 71 ASP A C 1
ATOM 568 O O . ASP A 1 71 ? 15.596 1.476 -22.350 1.00 74.31 71 ASP A O 1
ATOM 572 N N . GLU A 1 72 ? 15.399 1.429 -24.578 1.00 68.69 72 GLU A N 1
ATOM 573 C CA . GLU A 1 72 ? 16.849 1.424 -24.835 1.00 68.69 72 GLU A CA 1
ATOM 574 C C . GLU A 1 72 ? 17.569 2.664 -24.266 1.00 68.69 72 GLU A C 1
ATOM 576 O O . GLU A 1 72 ? 18.791 2.655 -24.093 1.00 68.69 72 GLU A O 1
ATOM 581 N N . GLN A 1 73 ? 16.826 3.731 -23.958 1.00 70.12 73 GLN A N 1
ATOM 582 C CA . GLN A 1 73 ? 17.316 4.981 -23.379 1.00 70.12 73 GLN A CA 1
ATOM 583 C C . GLN A 1 73 ? 17.165 5.026 -21.847 1.00 70.12 73 GLN A C 1
ATOM 585 O O . GLN A 1 73 ? 17.573 6.002 -21.206 1.00 70.12 73 GLN A O 1
ATOM 590 N N . GLY A 1 74 ? 16.635 3.971 -21.229 1.00 65.25 74 GLY A N 1
ATOM 591 C CA . GLY A 1 74 ? 16.470 3.884 -19.786 1.00 65.25 74 GLY A CA 1
ATOM 592 C C . GLY A 1 74 ? 15.248 4.630 -19.244 1.00 65.25 74 GLY A C 1
ATOM 593 O O . GLY A 1 74 ? 15.237 4.966 -18.056 1.00 65.25 74 GLY A O 1
ATOM 594 N N . ASN A 1 75 ? 14.271 4.976 -20.086 1.00 73.44 75 ASN A N 1
ATOM 595 C CA . ASN A 1 75 ? 13.015 5.580 -19.648 1.00 73.44 75 ASN A CA 1
ATOM 596 C C . ASN A 1 75 ? 12.003 4.495 -19.295 1.00 73.44 75 ASN A C 1
ATOM 598 O O . ASN A 1 75 ? 11.911 3.461 -19.951 1.00 73.44 75 ASN A O 1
ATOM 602 N N . ILE A 1 76 ? 11.229 4.766 -18.249 1.00 71.56 76 ILE A N 1
ATOM 603 C CA . ILE A 1 76 ? 10.179 3.884 -17.760 1.00 71.56 76 ILE A CA 1
ATOM 604 C C . ILE A 1 76 ? 8.857 4.623 -17.934 1.00 71.56 76 ILE A C 1
ATOM 606 O O . ILE A 1 76 ? 8.661 5.679 -17.331 1.00 71.56 76 ILE A O 1
ATOM 610 N N . ASP A 1 77 ? 7.954 4.069 -18.740 1.00 73.06 77 ASP A N 1
ATOM 611 C CA . ASP A 1 77 ? 6.579 4.559 -18.832 1.00 73.06 77 ASP A CA 1
ATOM 612 C C . ASP A 1 77 ? 5.781 4.041 -17.623 1.00 73.06 77 ASP A C 1
ATOM 614 O O . ASP A 1 77 ? 5.167 2.970 -17.641 1.00 73.06 77 ASP A O 1
ATOM 618 N N . ALA A 1 78 ? 5.857 4.793 -16.522 1.00 67.75 78 ALA A N 1
ATOM 619 C CA . ALA A 1 78 ? 5.158 4.478 -15.278 1.00 67.75 78 ALA A CA 1
ATOM 620 C C . ALA A 1 78 ? 3.625 4.466 -15.452 1.00 67.75 78 ALA A C 1
ATOM 622 O O . ALA A 1 78 ? 2.931 3.722 -14.757 1.00 67.75 78 ALA A O 1
ATOM 623 N N . ASP A 1 79 ? 3.096 5.240 -16.405 1.00 70.12 79 ASP A N 1
ATOM 624 C CA . ASP A 1 79 ? 1.667 5.293 -16.710 1.00 70.12 79 ASP A CA 1
ATOM 625 C C . ASP A 1 79 ? 1.196 4.011 -17.407 1.00 70.12 79 ASP A C 1
ATOM 627 O O . ASP A 1 79 ? 0.157 3.451 -17.032 1.00 70.12 79 ASP A O 1
ATOM 631 N N . MET A 1 80 ? 1.964 3.524 -18.386 1.00 70.00 80 MET A N 1
ATOM 632 C CA . MET A 1 80 ? 1.722 2.239 -19.048 1.00 70.00 80 MET A CA 1
ATOM 633 C C . MET A 1 80 ? 1.811 1.089 -18.044 1.00 70.00 80 MET A C 1
ATOM 635 O O . MET A 1 80 ? 0.879 0.295 -17.938 1.00 70.00 80 MET A O 1
ATOM 639 N N . LEU A 1 81 ? 2.862 1.072 -17.223 1.00 70.00 81 LEU A N 1
ATOM 640 C CA . LEU A 1 81 ? 3.024 0.113 -16.132 1.00 70.00 81 LEU A CA 1
ATOM 641 C C . LEU A 1 81 ? 1.817 0.034 -15.206 1.00 70.00 81 LEU A C 1
ATOM 643 O O . LEU A 1 81 ? 1.326 -1.050 -14.887 1.00 70.00 81 LEU A O 1
ATOM 647 N N . PHE A 1 82 ? 1.372 1.193 -14.724 1.00 68.94 82 PHE A N 1
ATOM 648 C CA . PHE A 1 82 ? 0.271 1.259 -13.785 1.00 68.94 82 PHE A CA 1
ATOM 649 C C . PHE A 1 82 ? -1.012 0.741 -14.435 1.00 68.94 82 PHE A C 1
ATOM 651 O O . PHE A 1 82 ? -1.748 -0.046 -13.839 1.00 68.94 82 PHE A O 1
ATOM 658 N N . LYS A 1 83 ? -1.262 1.137 -15.687 1.00 70.88 83 LYS A N 1
ATOM 659 C CA . LYS A 1 83 ? -2.415 0.679 -16.462 1.00 70.88 83 LYS A CA 1
ATOM 660 C C . LYS A 1 83 ? -2.395 -0.835 -16.680 1.00 70.88 83 LYS A C 1
ATOM 662 O O . LYS A 1 83 ? -3.438 -1.474 -16.521 1.00 70.88 83 LYS A O 1
ATOM 667 N N . ASP A 1 84 ? -1.239 -1.405 -16.991 1.00 70.06 84 ASP A N 1
ATOM 668 C CA . ASP A 1 84 ? -1.090 -2.839 -17.233 1.00 70.06 84 ASP A CA 1
ATOM 669 C C . ASP A 1 84 ? -1.244 -3.638 -15.936 1.00 70.06 84 ASP A C 1
ATOM 671 O O . ASP A 1 84 ? -2.022 -4.591 -15.900 1.00 70.06 84 ASP A O 1
ATOM 675 N N . MET A 1 85 ? -0.634 -3.195 -14.828 1.00 71.38 85 MET A N 1
ATOM 676 C CA . MET A 1 85 ? -0.859 -3.798 -13.507 1.00 71.38 85 MET A CA 1
ATOM 677 C C . MET A 1 85 ? -2.330 -3.751 -13.096 1.00 71.38 85 MET A C 1
ATOM 679 O O . MET A 1 85 ? -2.852 -4.743 -12.593 1.00 71.38 85 MET A O 1
ATOM 683 N N . MET A 1 86 ? -3.015 -2.626 -13.319 1.00 70.06 86 MET A N 1
ATOM 684 C CA . MET A 1 86 ? -4.438 -2.498 -12.999 1.00 70.06 86 MET A CA 1
ATOM 685 C C . MET A 1 86 ? -5.311 -3.391 -13.876 1.00 70.06 86 MET A C 1
ATOM 687 O O . MET A 1 86 ? -6.278 -3.973 -13.386 1.00 70.06 86 MET A O 1
ATOM 691 N N . THR A 1 87 ? -4.957 -3.540 -15.151 1.00 73.75 87 THR A N 1
ATOM 692 C CA . THR A 1 87 ? -5.648 -4.450 -16.072 1.00 73.75 87 THR A CA 1
ATOM 693 C C . THR A 1 87 ? -5.461 -5.898 -15.626 1.00 73.75 87 THR A C 1
ATOM 695 O O . THR A 1 87 ? -6.444 -6.614 -15.451 1.00 73.75 87 THR A O 1
ATOM 698 N N . MET A 1 88 ? -4.230 -6.304 -15.309 1.00 70.12 88 MET A N 1
ATOM 699 C CA . MET A 1 88 ? -3.947 -7.633 -14.762 1.00 70.12 88 MET A CA 1
ATOM 700 C C . MET A 1 88 ? -4.662 -7.864 -13.428 1.00 70.12 88 MET A C 1
ATOM 702 O O . MET A 1 88 ? -5.236 -8.924 -13.212 1.00 70.12 88 MET A O 1
ATOM 706 N N . PHE A 1 89 ? -4.684 -6.874 -12.536 1.00 70.38 89 PHE A N 1
ATOM 707 C CA . PHE A 1 89 ? -5.384 -6.955 -11.253 1.00 70.38 89 PHE A CA 1
ATOM 708 C C . PHE A 1 89 ? -6.908 -7.100 -11.418 1.00 70.38 89 PHE A C 1
ATOM 710 O O . PHE A 1 89 ? -7.552 -7.808 -10.634 1.00 70.38 89 PHE A O 1
ATOM 717 N N . ARG A 1 90 ? -7.484 -6.474 -12.451 1.00 74.56 90 ARG A N 1
ATOM 718 C CA . ARG A 1 90 ? -8.896 -6.612 -12.832 1.00 74.56 90 ARG A CA 1
ATOM 719 C C . ARG A 1 90 ? -9.213 -7.981 -13.417 1.00 74.56 90 ARG A C 1
ATOM 721 O O . ARG A 1 90 ? -10.263 -8.538 -13.116 1.00 74.56 90 ARG A O 1
ATOM 728 N N . GLU A 1 91 ? -8.337 -8.503 -14.260 1.00 76.31 91 GLU A N 1
ATOM 729 C CA . GLU A 1 91 ? -8.555 -9.770 -14.964 1.00 76.31 91 GLU A CA 1
ATOM 730 C C . GLU A 1 91 ? -8.162 -10.992 -14.128 1.00 76.31 91 GLU A C 1
ATOM 732 O O . GLU A 1 91 ? -8.602 -12.102 -14.414 1.00 76.31 91 GLU A O 1
ATOM 737 N N . MET A 1 92 ? -7.370 -10.797 -13.073 1.00 77.69 92 MET A N 1
ATOM 738 C CA . MET A 1 92 ? -6.925 -11.874 -12.201 1.00 77.69 92 MET A CA 1
ATOM 739 C C . MET A 1 92 ? -8.100 -12.519 -11.461 1.00 77.69 92 MET A C 1
ATOM 741 O O . MET A 1 92 ? -8.886 -11.846 -10.784 1.00 77.69 92 MET A O 1
ATOM 745 N N . ASP A 1 93 ? -8.157 -13.847 -11.523 1.00 79.44 93 ASP A N 1
ATOM 746 C CA . ASP A 1 93 ? -9.092 -14.645 -10.741 1.00 79.44 93 ASP A CA 1
ATOM 747 C C . ASP A 1 93 ? -8.906 -14.431 -9.233 1.00 79.44 93 ASP A C 1
ATOM 749 O O . ASP A 1 93 ? -7.799 -14.239 -8.722 1.00 79.44 93 ASP A O 1
ATOM 753 N N . GLU A 1 94 ? -10.018 -14.491 -8.497 1.00 83.88 94 GLU A N 1
ATOM 754 C CA . GLU A 1 94 ? -10.006 -14.335 -7.044 1.00 83.88 94 GLU A CA 1
ATOM 755 C C . GLU A 1 94 ? -9.121 -15.396 -6.387 1.00 83.88 94 GLU A C 1
ATOM 757 O O . GLU A 1 94 ? -9.445 -16.582 -6.343 1.00 83.88 94 GLU A O 1
ATOM 762 N N . THR A 1 95 ? -8.013 -14.935 -5.819 1.00 78.38 95 THR A N 1
ATOM 763 C CA . THR A 1 95 ? -7.014 -15.762 -5.161 1.00 78.38 95 THR A CA 1
ATOM 764 C C . THR A 1 95 ? -6.944 -15.392 -3.677 1.00 78.38 95 THR A C 1
ATOM 766 O O . THR A 1 95 ? -6.774 -14.218 -3.331 1.00 78.38 95 THR A O 1
ATOM 769 N N . PRO A 1 96 ? -7.089 -16.354 -2.750 1.00 80.88 96 PRO A N 1
ATOM 770 C CA . PRO A 1 96 ? -6.907 -16.086 -1.331 1.00 80.88 96 PRO A CA 1
ATOM 771 C C . PRO A 1 96 ? -5.428 -15.845 -1.002 1.00 80.88 96 PRO A C 1
ATOM 773 O O . PRO A 1 96 ? -4.543 -16.526 -1.518 1.00 80.88 96 PRO A O 1
ATOM 776 N N . PHE A 1 97 ? -5.157 -14.910 -0.096 1.00 77.50 97 PHE A N 1
ATOM 777 C CA . PHE A 1 97 ? -3.814 -14.629 0.408 1.00 77.50 97 PHE A CA 1
ATOM 778 C C . PHE A 1 97 ? -3.798 -14.478 1.933 1.00 77.50 97 PHE A C 1
ATOM 780 O O . PHE A 1 97 ? -4.815 -14.212 2.577 1.00 77.50 97 PHE A O 1
ATOM 787 N N . GLY A 1 98 ? -2.608 -14.638 2.513 1.00 67.31 98 GLY A N 1
ATOM 788 C CA . GLY A 1 98 ? -2.386 -14.579 3.957 1.00 67.31 98 GLY A CA 1
ATOM 789 C C . GLY A 1 98 ? -2.408 -15.949 4.644 1.00 67.31 98 GLY A C 1
ATOM 790 O O . GLY A 1 98 ? -2.996 -16.917 4.168 1.00 67.31 98 GLY A O 1
ATOM 791 N N . LYS A 1 99 ? -1.719 -16.031 5.786 1.00 56.56 99 LYS A N 1
ATOM 792 C CA . LYS A 1 99 ? -1.750 -17.158 6.730 1.00 56.56 99 LYS A CA 1
ATOM 793 C C . LYS A 1 99 ? -1.864 -16.586 8.145 1.00 56.56 99 LYS A C 1
ATOM 795 O O . LYS A 1 99 ? -1.170 -15.627 8.473 1.00 56.56 99 LYS A O 1
ATOM 800 N N . GLY A 1 100 ? -2.699 -17.188 8.992 1.00 62.88 100 GLY A N 1
ATOM 801 C CA . GLY A 1 100 ? -2.868 -16.766 10.389 1.00 62.88 100 GLY A CA 1
ATOM 802 C C . GLY A 1 100 ? -3.938 -15.685 10.582 1.00 62.88 100 GLY A C 1
ATOM 803 O O . GLY A 1 100 ? -5.058 -15.850 10.104 1.00 62.88 100 GLY A O 1
ATOM 804 N N . LEU A 1 101 ? -3.597 -14.622 11.326 1.00 56.31 101 LEU A N 1
ATOM 805 C CA . LEU A 1 101 ? -4.532 -13.608 11.844 1.00 56.31 101 LEU A CA 1
ATOM 806 C C . LEU A 1 101 ? -5.103 -12.654 10.784 1.00 56.31 101 LEU A C 1
ATOM 808 O O . LEU A 1 101 ? -6.191 -12.135 10.983 1.00 56.31 101 LEU A O 1
ATOM 812 N N . VAL A 1 102 ? -4.404 -12.416 9.674 1.00 65.06 102 VAL A N 1
ATOM 813 C CA . VAL A 1 102 ? -4.899 -11.567 8.579 1.00 65.06 102 VAL A CA 1
ATOM 814 C C . VAL A 1 102 ? -5.007 -12.430 7.333 1.00 65.06 102 VAL A C 1
ATOM 816 O O . VAL A 1 102 ? -4.011 -12.975 6.853 1.00 65.06 102 VAL A O 1
ATOM 819 N N . GLN A 1 103 ? -6.233 -12.590 6.846 1.00 78.06 103 GLN A N 1
ATOM 820 C CA . GLN A 1 103 ? -6.555 -13.369 5.653 1.00 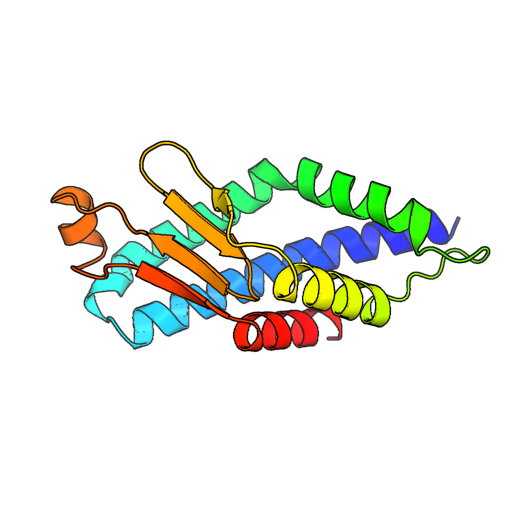78.06 103 GLN A CA 1
ATOM 821 C C . GLN A 1 103 ? -7.295 -12.472 4.681 1.00 78.06 103 GLN A C 1
ATOM 823 O O . GLN A 1 103 ? -8.072 -11.617 5.096 1.00 78.06 103 GLN A O 1
ATOM 828 N N . GLY A 1 104 ? -7.098 -12.673 3.390 1.00 82.19 104 GLY A N 1
ATOM 829 C CA . GLY A 1 104 ? -7.775 -11.874 2.388 1.00 82.19 104 GLY A CA 1
ATOM 830 C C . GLY A 1 104 ? -7.977 -12.603 1.078 1.00 82.19 104 GLY A C 1
ATOM 831 O O . GLY A 1 104 ? -7.545 -13.740 0.902 1.00 82.19 104 GLY A O 1
ATOM 832 N N . THR A 1 105 ? -8.664 -11.938 0.163 1.00 83.00 105 THR A N 1
ATOM 833 C CA . THR A 1 105 ? -8.815 -12.356 -1.231 1.00 83.00 105 THR A CA 1
ATOM 834 C C . THR A 1 105 ? -8.409 -11.198 -2.123 1.00 83.00 105 THR A C 1
ATOM 836 O O . THR A 1 105 ? -8.813 -10.062 -1.869 1.00 83.00 105 THR A O 1
ATOM 839 N N . VAL A 1 106 ? -7.601 -11.479 -3.137 1.00 82.12 106 VAL A N 1
ATOM 840 C CA . VAL A 1 106 ? -7.162 -10.526 -4.158 1.00 82.12 106 VAL A CA 1
ATOM 841 C C . VAL A 1 106 ? -7.630 -11.035 -5.516 1.00 82.12 106 VAL A C 1
ATOM 843 O O . VAL A 1 106 ? -7.456 -12.211 -5.813 1.00 82.12 106 VAL A O 1
ATOM 846 N N . GLY A 1 107 ? -8.242 -10.182 -6.328 1.00 81.19 107 GLY A N 1
ATOM 847 C CA . GLY A 1 107 ? -8.658 -10.514 -7.694 1.00 81.19 107 GLY A CA 1
ATOM 848 C C . GLY A 1 107 ? -9.904 -9.745 -8.109 1.00 81.19 107 GLY A C 1
ATOM 849 O O . GLY A 1 107 ? -10.563 -9.118 -7.274 1.00 81.19 107 GLY A O 1
ATOM 850 N N . LYS A 1 108 ? -10.214 -9.766 -9.406 1.00 82.50 108 LYS A N 1
ATOM 851 C CA . LYS A 1 108 ? -11.318 -9.009 -10.017 1.00 82.50 108 LYS A CA 1
ATOM 852 C C . LYS A 1 108 ? -11.322 -7.520 -9.651 1.00 82.50 108 LYS A C 1
ATOM 854 O O . LYS A 1 108 ? -12.380 -6.940 -9.405 1.00 82.50 108 LYS A O 1
ATOM 859 N N . GLY A 1 109 ? -10.141 -6.917 -9.525 1.00 76.88 109 GLY A N 1
ATOM 860 C CA . GLY A 1 109 ? -10.007 -5.504 -9.163 1.00 76.88 109 GLY A CA 1
ATOM 861 C C . GLY A 1 109 ? -10.318 -5.192 -7.692 1.00 76.88 109 GLY A C 1
ATOM 862 O O . GLY A 1 109 ? -10.532 -4.030 -7.335 1.00 76.88 109 GLY A O 1
ATOM 863 N N . ILE A 1 110 ? -10.389 -6.206 -6.819 1.00 81.06 110 ILE A N 1
ATOM 864 C CA . ILE A 1 110 ? -10.731 -6.048 -5.402 1.00 81.06 110 ILE A CA 1
ATOM 865 C 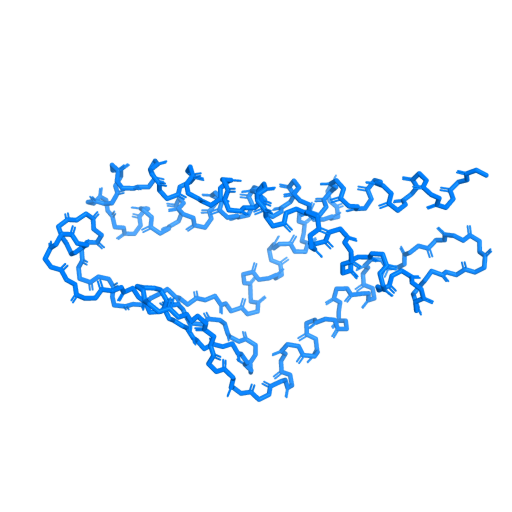C . ILE A 1 110 ? -9.706 -6.764 -4.516 1.00 81.06 110 ILE A C 1
ATOM 867 O O . ILE A 1 110 ? -9.434 -7.953 -4.674 1.00 81.06 110 ILE A O 1
ATOM 871 N N . ILE A 1 111 ? -9.196 -6.052 -3.509 1.00 82.50 111 ILE A N 1
ATOM 872 C CA . ILE A 1 111 ? -8.543 -6.656 -2.344 1.00 82.50 111 ILE A CA 1
ATOM 873 C C . ILE A 1 111 ? -9.524 -6.595 -1.181 1.00 82.50 111 ILE A C 1
ATOM 875 O O . ILE A 1 111 ? -9.963 -5.525 -0.760 1.00 82.50 111 ILE A O 1
ATOM 879 N N . ARG A 1 112 ? -9.863 -7.754 -0.629 1.00 81.69 112 ARG A N 1
ATOM 880 C CA . ARG A 1 112 ? -10.642 -7.865 0.602 1.00 81.69 112 ARG A CA 1
ATOM 881 C C . ARG A 1 112 ? -9.745 -8.415 1.693 1.00 81.69 112 ARG A C 1
ATOM 883 O O . ARG A 1 112 ? -9.315 -9.558 1.605 1.00 81.69 112 ARG A O 1
ATOM 890 N N . LEU A 1 113 ? -9.516 -7.633 2.735 1.00 80.12 113 LEU A N 1
ATOM 891 C CA . LEU A 1 113 ? -8.838 -8.064 3.952 1.00 80.12 113 LEU A CA 1
ATOM 892 C C . LEU A 1 113 ? -9.905 -8.395 4.994 1.00 80.12 113 LEU A C 1
ATOM 894 O O . LEU A 1 113 ? -10.690 -7.532 5.384 1.00 80.12 113 LEU A O 1
ATOM 898 N N . LYS A 1 114 ? -9.955 -9.649 5.436 1.00 74.19 114 LYS A N 1
ATOM 899 C CA . LYS A 1 114 ? -10.754 -10.058 6.589 1.00 74.19 114 LYS A CA 1
ATOM 900 C C . LYS A 1 114 ? -9.987 -9.698 7.848 1.00 74.19 114 LYS A C 1
ATOM 902 O O . LYS A 1 114 ? -8.841 -10.120 8.030 1.00 74.19 114 LYS A O 1
ATOM 907 N N . LEU A 1 115 ? -10.634 -8.920 8.703 1.00 73.06 115 LEU A N 1
ATOM 908 C CA . LEU A 1 115 ? -10.110 -8.634 10.024 1.00 73.06 115 LEU A CA 1
ATOM 909 C C . LEU A 1 115 ? -10.415 -9.830 10.944 1.00 73.06 115 LEU A C 1
ATOM 911 O O . LEU A 1 115 ? -11.478 -10.441 10.813 1.00 73.06 115 LEU A O 1
ATOM 915 N N . PRO A 1 116 ? -9.479 -10.231 11.818 1.00 67.38 116 PRO A N 1
ATOM 916 C CA . PRO A 1 116 ? -9.696 -11.361 12.708 1.00 67.38 116 PRO A CA 1
ATOM 917 C C . PRO A 1 116 ? -10.805 -11.063 13.718 1.00 67.38 116 PRO A C 1
ATOM 919 O O . PRO A 1 116 ? -10.752 -10.072 14.438 1.00 67.38 116 PRO A O 1
ATOM 922 N N . ASP A 1 117 ? -11.766 -11.978 13.801 1.00 68.06 117 ASP A N 1
ATOM 923 C CA . ASP A 1 117 ? -12.879 -11.921 14.746 1.00 68.06 117 ASP A CA 1
ATOM 924 C C . ASP A 1 117 ? -12.457 -12.564 16.075 1.00 68.06 117 ASP A C 1
ATOM 926 O O . ASP A 1 117 ? -12.598 -13.770 16.292 1.00 68.06 117 ASP A O 1
ATOM 930 N N . ASN A 1 118 ? -11.816 -11.776 16.941 1.00 68.88 118 ASN A N 1
ATOM 931 C CA . ASN A 1 118 ? -11.471 -12.207 18.295 1.00 68.88 118 ASN A CA 1
ATOM 932 C C . ASN A 1 118 ? -11.662 -11.067 19.306 1.00 68.88 118 ASN A C 1
ATOM 934 O O . ASN A 1 118 ? -11.576 -9.904 18.924 1.00 68.88 118 ASN A O 1
ATOM 938 N N . PRO A 1 119 ? -11.868 -11.357 20.604 1.00 70.31 119 PRO A N 1
ATOM 939 C CA . PRO A 1 119 ? -12.236 -10.336 21.587 1.00 70.31 119 PRO A CA 1
ATOM 940 C C . PRO A 1 119 ? -11.221 -9.196 21.723 1.00 70.31 119 PRO A C 1
ATOM 942 O O . PRO A 1 119 ? -11.615 -8.047 21.884 1.00 70.31 119 PRO A O 1
ATOM 945 N N . ILE A 1 120 ? -9.920 -9.496 21.635 1.00 70.31 120 ILE A N 1
ATOM 946 C CA . ILE A 1 120 ? -8.847 -8.492 21.734 1.00 70.31 120 ILE A CA 1
ATOM 947 C C . ILE A 1 120 ? -8.858 -7.590 20.497 1.00 70.31 120 ILE A C 1
ATOM 949 O O . ILE A 1 120 ? -8.714 -6.373 20.604 1.00 70.31 120 ILE A O 1
ATOM 953 N N . PHE A 1 121 ? -9.055 -8.183 19.322 1.00 68.38 121 PHE A N 1
ATOM 954 C CA . PHE A 1 121 ? -9.127 -7.463 18.063 1.00 68.38 121 PHE A CA 1
ATOM 955 C C . PHE A 1 121 ? -10.419 -6.644 17.979 1.00 68.38 121 PHE A C 1
ATOM 957 O O . PHE A 1 121 ? -10.346 -5.456 17.717 1.00 68.38 121 PHE A O 1
ATOM 964 N N . ASN A 1 122 ? -11.576 -7.200 18.330 1.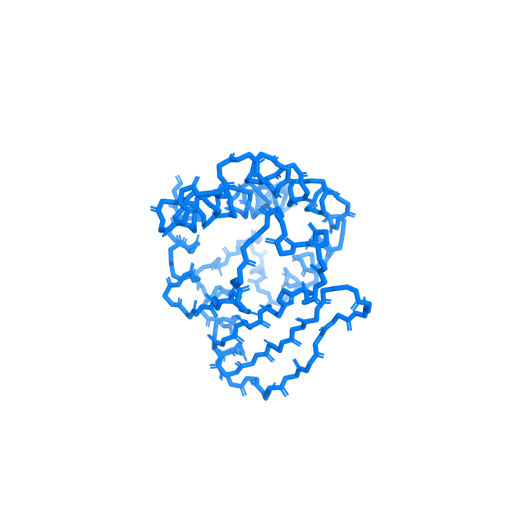00 70.50 122 ASN A N 1
ATOM 965 C CA . ASN A 1 122 ? -12.862 -6.494 18.321 1.00 70.50 122 ASN A CA 1
ATOM 966 C C . ASN A 1 122 ? -12.913 -5.360 19.360 1.00 70.50 122 ASN A C 1
ATOM 968 O O . ASN A 1 122 ? -13.566 -4.344 19.133 1.00 70.50 122 ASN A O 1
ATOM 972 N N . LEU A 1 123 ? -12.188 -5.489 20.479 1.00 65.31 123 LEU A N 1
ATOM 973 C CA . LEU A 1 123 ? -12.023 -4.409 21.457 1.00 65.31 123 LEU A CA 1
ATOM 974 C C . LEU A 1 123 ? -11.238 -3.221 20.874 1.00 65.31 123 LEU A C 1
ATOM 976 O O . LEU A 1 123 ? -11.560 -2.072 21.163 1.00 65.31 123 LEU A O 1
ATOM 980 N N . MET A 1 124 ? -10.217 -3.494 20.058 1.00 64.50 124 MET A N 1
ATOM 981 C CA . MET A 1 124 ? -9.348 -2.479 19.444 1.00 64.50 124 MET A CA 1
ATOM 982 C C . MET A 1 124 ? -9.923 -1.925 18.131 1.00 64.50 124 MET A C 1
ATOM 984 O O . MET A 1 124 ? -9.743 -0.753 17.816 1.00 64.50 124 MET A O 1
ATOM 988 N N . PHE A 1 125 ? -10.598 -2.776 17.362 1.00 62.75 125 PHE A N 1
ATOM 989 C CA . PHE A 1 125 ? -10.946 -2.578 15.956 1.00 62.75 125 PHE A CA 1
ATOM 990 C C . PHE A 1 125 ? -12.457 -2.597 15.680 1.00 62.75 125 PHE A C 1
ATOM 992 O O . PHE A 1 125 ? -12.865 -2.440 14.529 1.00 62.75 125 PHE A O 1
ATOM 999 N N . GLY A 1 126 ? -13.293 -2.741 16.715 1.00 62.66 126 GLY A N 1
ATOM 1000 C CA . GLY A 1 126 ? -14.747 -2.866 16.584 1.00 62.66 126 GLY A CA 1
ATOM 1001 C C . GLY A 1 126 ? -15.175 -4.127 15.821 1.00 62.66 126 GLY A C 1
ATOM 1002 O O . GLY A 1 126 ? -14.347 -4.937 15.414 1.00 62.66 126 GLY A O 1
ATOM 1003 N N . ASN A 1 127 ? -16.479 -4.280 15.568 1.00 64.31 127 ASN A N 1
ATOM 1004 C CA . ASN A 1 127 ? -17.025 -5.358 14.723 1.00 64.31 127 ASN A CA 1
ATOM 1005 C C . ASN A 1 127 ? -16.873 -5.047 13.223 1.00 64.31 127 ASN A C 1
ATOM 1007 O O . ASN A 1 127 ? -17.802 -5.212 12.428 1.00 64.31 127 ASN A O 1
ATOM 1011 N N . THR A 1 128 ? -15.709 -4.547 12.823 1.00 61.94 128 THR A N 1
ATOM 1012 C CA . THR A 1 128 ? -15.467 -4.132 11.444 1.00 61.94 128 THR A CA 1
ATOM 1013 C C . THR A 1 128 ? -15.022 -5.361 10.658 1.00 61.94 128 THR A C 1
ATOM 1015 O O . THR A 1 128 ? -13.865 -5.753 10.689 1.00 61.94 128 THR A O 1
ATOM 1018 N N . GLY A 1 129 ? -15.971 -6.057 10.028 1.00 63.41 129 GLY A N 1
ATOM 1019 C CA . GLY A 1 129 ? -15.741 -7.417 9.518 1.00 63.41 129 GLY A CA 1
ATOM 1020 C C . GLY A 1 129 ? -14.710 -7.541 8.385 1.00 63.41 129 GLY A C 1
ATOM 1021 O O . GLY A 1 129 ? -13.994 -8.541 8.310 1.00 63.41 129 GLY A O 1
ATOM 1022 N N . ALA A 1 130 ? -14.608 -6.557 7.485 1.00 70.12 130 ALA A N 1
ATOM 1023 C CA . ALA A 1 130 ? -13.640 -6.595 6.387 1.00 70.12 130 ALA A CA 1
ATOM 1024 C C . ALA A 1 130 ? -13.294 -5.200 5.853 1.00 70.12 130 ALA A C 1
ATOM 1026 O O . ALA A 1 130 ? -14.166 -4.340 5.739 1.00 70.12 130 ALA A O 1
ATOM 1027 N N . ILE A 1 131 ? -12.038 -5.018 5.446 1.00 74.25 131 ILE A N 1
ATOM 1028 C CA . ILE A 1 131 ? -11.579 -3.857 4.677 1.00 74.25 131 ILE A CA 1
ATOM 1029 C C . ILE A 1 131 ? -11.628 -4.233 3.196 1.00 74.25 131 ILE A C 1
ATOM 1031 O O . ILE A 1 131 ? -11.132 -5.292 2.799 1.00 74.25 131 ILE A O 1
ATOM 1035 N N . LYS A 1 132 ? -12.236 -3.371 2.377 1.00 80.31 132 LYS A N 1
ATOM 1036 C CA . LYS A 1 132 ? -12.293 -3.527 0.923 1.00 80.31 132 LYS A CA 1
ATOM 1037 C C . LYS A 1 132 ? -11.499 -2.401 0.266 1.00 80.31 132 LYS A C 1
ATOM 1039 O O . LYS A 1 132 ? -11.735 -1.228 0.541 1.00 80.31 132 LYS A O 1
ATOM 1044 N N . ILE A 1 133 ? -10.575 -2.788 -0.596 1.00 79.44 133 ILE A N 1
ATOM 1045 C CA . ILE A 1 133 ? -9.821 -1.910 -1.484 1.00 79.44 133 ILE A CA 1
ATOM 1046 C C . ILE A 1 133 ? -10.256 -2.273 -2.904 1.00 79.44 133 ILE A C 1
ATOM 1048 O O . ILE A 1 133 ? -10.398 -3.451 -3.245 1.00 79.44 133 ILE A O 1
ATOM 1052 N N . THR A 1 134 ? -10.539 -1.258 -3.697 1.00 81.75 134 THR A N 1
ATOM 1053 C CA . THR A 1 134 ? -11.118 -1.320 -5.037 1.00 81.75 134 THR A CA 1
ATOM 1054 C C . THR A 1 134 ? -10.247 -0.550 -6.019 1.00 81.75 134 THR A C 1
ATOM 1056 O O . THR A 1 134 ? -9.324 0.155 -5.624 1.00 81.75 134 THR A O 1
ATOM 1059 N N . GLU A 1 135 ? -10.557 -0.650 -7.308 1.00 73.56 135 GLU A N 1
ATOM 1060 C CA . GLU A 1 135 ? -9.833 0.085 -8.348 1.00 73.56 135 GLU A CA 1
ATOM 1061 C C . GLU A 1 135 ? -9.825 1.603 -8.146 1.00 73.56 135 GLU A C 1
ATOM 1063 O O . GLU A 1 135 ? -8.828 2.239 -8.464 1.00 73.56 135 GLU A O 1
ATOM 1068 N N . ALA A 1 136 ? -10.898 2.181 -7.595 1.00 78.00 136 ALA A N 1
ATOM 1069 C CA . ALA A 1 136 ? -10.948 3.612 -7.304 1.00 78.00 136 ALA A CA 1
ATOM 1070 C C . ALA A 1 136 ? -9.843 4.021 -6.318 1.00 78.00 136 ALA A C 1
ATOM 1072 O O . ALA A 1 136 ? -9.139 4.996 -6.551 1.00 78.00 136 ALA A O 1
ATOM 1073 N N . ASP A 1 137 ? -9.619 3.199 -5.291 1.00 76.62 137 ASP A N 1
ATOM 1074 C CA . ASP A 1 137 ? -8.577 3.439 -4.292 1.00 76.62 137 ASP A CA 1
ATOM 1075 C C . ASP A 1 137 ? -7.169 3.316 -4.912 1.00 76.62 137 ASP A C 1
ATOM 1077 O O . ASP A 1 137 ? -6.231 3.984 -4.490 1.00 76.62 137 ASP A O 1
ATOM 1081 N N . PHE A 1 138 ? -7.008 2.482 -5.946 1.00 72.94 138 PHE A N 1
ATOM 1082 C CA . PHE A 1 138 ? -5.761 2.401 -6.709 1.00 72.94 138 PHE A CA 1
ATOM 1083 C C . PHE A 1 138 ? -5.563 3.594 -7.650 1.00 72.94 138 PHE A C 1
ATOM 1085 O O . PHE A 1 138 ? -4.430 4.025 -7.843 1.00 72.94 138 PHE A O 1
ATOM 1092 N N . LEU A 1 139 ? -6.626 4.151 -8.233 1.00 78.69 139 LEU A N 1
ATOM 1093 C CA . LEU A 1 139 ? -6.520 5.371 -9.040 1.00 78.69 139 LEU A CA 1
ATOM 1094 C C . LEU A 1 139 ? -6.035 6.556 -8.196 1.00 78.69 139 LEU A C 1
ATOM 1096 O O . LEU A 1 139 ? -5.171 7.293 -8.656 1.00 78.69 139 LEU A O 1
ATOM 1100 N N . GLU A 1 140 ? -6.500 6.676 -6.952 1.00 76.19 140 GLU A N 1
ATOM 1101 C CA . GLU A 1 140 ? -5.969 7.658 -5.993 1.00 76.19 140 GLU A CA 1
ATOM 1102 C C . GLU A 1 140 ? -4.471 7.447 -5.742 1.00 76.19 140 GLU A C 1
ATOM 1104 O O . GLU A 1 140 ? -3.690 8.396 -5.747 1.00 76.19 140 GLU A O 1
ATOM 1109 N N . LEU A 1 141 ? -4.043 6.187 -5.589 1.00 74.38 141 LEU A N 1
ATOM 1110 C CA . LEU A 1 141 ? -2.625 5.861 -5.483 1.00 74.38 141 LEU A CA 1
ATOM 1111 C C . LEU A 1 141 ? -1.865 6.316 -6.737 1.00 74.38 141 LEU A C 1
ATOM 1113 O O . LEU A 1 141 ? -0.825 6.945 -6.594 1.00 74.38 141 LEU A O 1
ATOM 1117 N N . LYS A 1 142 ? -2.388 6.082 -7.949 1.00 75.62 142 LYS A N 1
ATOM 1118 C CA . LYS A 1 142 ? -1.764 6.534 -9.206 1.00 75.62 142 LYS A CA 1
ATOM 1119 C C . LYS A 1 142 ? -1.493 8.038 -9.223 1.00 75.62 142 LYS A C 1
ATOM 1121 O O . LYS A 1 142 ? -0.431 8.460 -9.670 1.00 75.62 142 LYS A O 1
ATOM 1126 N N . GLU A 1 143 ? -2.449 8.841 -8.770 1.00 77.62 143 GLU A N 1
ATOM 1127 C CA . GLU A 1 143 ? -2.305 10.299 -8.759 1.00 77.62 143 GLU A CA 1
ATOM 1128 C C . GLU A 1 143 ? -1.109 10.735 -7.900 1.00 77.62 143 GLU A C 1
ATOM 1130 O O . GLU A 1 143 ? -0.346 11.604 -8.322 1.00 77.62 143 GLU A O 1
ATOM 1135 N N . LEU A 1 144 ? -0.853 10.050 -6.780 1.00 71.62 144 LEU A N 1
ATOM 1136 C CA . LEU A 1 144 ? 0.316 10.302 -5.931 1.00 71.62 144 LEU A CA 1
ATOM 1137 C C . LEU A 1 144 ? 1.652 9.982 -6.623 1.00 71.62 144 LEU A C 1
ATOM 1139 O O . LEU A 1 144 ? 2.635 10.664 -6.362 1.00 71.62 144 LEU A O 1
ATOM 1143 N N . PHE A 1 145 ? 1.698 9.004 -7.535 1.00 65.00 145 PHE A N 1
ATOM 1144 C CA . PHE A 1 145 ? 2.919 8.687 -8.298 1.00 65.00 145 PHE A CA 1
ATOM 1145 C C . PHE A 1 145 ? 3.301 9.769 -9.311 1.00 65.00 145 PHE A C 1
ATOM 1147 O O . PHE A 1 145 ? 4.472 9.881 -9.678 1.00 65.00 145 PHE A O 1
ATOM 1154 N N . ASN A 1 146 ? 2.313 10.529 -9.782 1.00 61.88 146 ASN A N 1
ATOM 1155 C CA . ASN A 1 146 ? 2.473 11.560 -10.805 1.00 61.88 146 ASN A CA 1
ATOM 1156 C C . ASN A 1 146 ? 2.658 12.971 -10.217 1.00 61.88 146 ASN A C 1
ATOM 1158 O O . ASN A 1 146 ? 2.733 13.936 -10.983 1.00 61.88 146 ASN A O 1
ATOM 1162 N N . THR A 1 147 ? 2.714 13.091 -8.886 1.00 53.19 147 THR A N 1
ATOM 1163 C CA . THR A 1 147 ? 2.923 14.353 -8.157 1.00 53.19 147 THR A CA 1
ATOM 1164 C C . THR A 1 147 ? 4.386 14.497 -7.743 1.00 53.19 147 THR A C 1
ATOM 1166 O O . THR A 1 147 ? 4.896 15.639 -7.785 1.00 53.19 147 THR A O 1
#